Protein AF-A0A7V1BDD2-F1 (afdb_monomer)

Mean predicted aligned error: 16.45 Å

Solvent-accessible surface area (backbone atoms only — not comparable to full-atom values): 9468 Å² total; per-residue (Å²): 144,83,82,86,62,98,68,52,71,69,56,56,54,52,52,52,49,30,63,69,47,42,59,66,70,56,50,63,71,26,48,84,29,84,85,58,54,71,68,60,52,46,50,54,20,45,44,30,65,76,69,67,45,59,61,65,61,54,50,71,72,44,86,75,61,83,89,54,53,31,48,55,45,43,49,54,50,53,50,50,53,51,58,68,70,40,81,76,77,68,75,82,69,77,85,53,79,64,49,72,44,56,47,99,87,67,51,59,51,31,39,36,39,63,52,102,87,48,77,46,78,46,62,35,53,87,78,36,48,68,57,48,50,49,48,62,76,41,39,69,64,52,51,50,51,52,50,51,54,52,52,61,73,65,54,75,132

Foldseek 3Di:
DPPPDPCPPVNVVLVVLLVVLDDPVLDVLLDPLPVDDPVLSSVVSCLVPVVVDDLVVLVVVDPRDPVDHSNVSSVSSVVSSVQVVPPDPDDDDDDPPWDFDADPVRHGQWTWGDDPVDIDIGGDCPRCVPVVVVCVVCVVVVVVVVVVVVVVVVDDD

InterPro domains:
  IPR011111 RepB plasmid partition [PF07506] (2-140)

Nearest PDB structures (foldseek):
  2i8d-assembly1_B  TM=3.365E-01  e=3.349E+00  Lacticaseibacillus casei

Structure (mmCIF, N/CA/C/O backbone):
data_AF-A0A7V1BDD2-F1
#
_entry.id   AF-A0A7V1BDD2-F1
#
loop_
_atom_site.group_PDB
_atom_site.id
_atom_site.type_symbol
_atom_site.label_atom_id
_atom_site.label_alt_id
_atom_site.label_comp_id
_atom_site.label_asym_id
_atom_site.label_entity_id
_atom_site.label_seq_id
_atom_site.pdbx_PDB_ins_code
_atom_site.Cartn_x
_atom_site.Cartn_y
_atom_site.Cartn_z
_atom_site.occupancy
_atom_site.B_iso_or_equiv
_atom_site.auth_seq_id
_atom_site.auth_comp_id
_atom_site.auth_asym_id
_atom_site.auth_atom_id
_atom_site.pdbx_PDB_model_num
ATOM 1 N N . ILE A 1 1 ? 41.016 -10.869 -24.626 1.00 45.28 1 ILE A N 1
ATOM 2 C CA . ILE A 1 1 ? 39.896 -9.981 -25.044 1.00 45.28 1 ILE A CA 1
ATOM 3 C C . ILE A 1 1 ? 38.728 -10.106 -24.043 1.00 45.28 1 ILE A C 1
ATOM 5 O O . ILE A 1 1 ? 37.578 -10.235 -24.427 1.00 45.28 1 ILE A O 1
ATOM 9 N N . LEU A 1 2 ? 39.018 -10.100 -22.737 1.00 46.28 2 LEU A N 1
ATOM 10 C CA . LEU A 1 2 ? 38.031 -10.228 -21.646 1.00 46.28 2 LEU A CA 1
ATOM 11 C C . LEU A 1 2 ? 38.361 -9.250 -20.501 1.00 46.28 2 LEU A C 1
ATOM 13 O O . LEU A 1 2 ? 38.009 -9.489 -19.357 1.00 46.28 2 LEU A O 1
ATOM 17 N N . ASP A 1 3 ? 39.062 -8.163 -20.832 1.00 46.97 3 ASP A N 1
ATOM 18 C CA . ASP A 1 3 ? 39.678 -7.249 -19.857 1.00 46.97 3 ASP A CA 1
ATOM 19 C C . ASP A 1 3 ? 39.460 -5.767 -20.229 1.00 46.97 3 ASP A C 1
ATOM 21 O O . ASP A 1 3 ? 40.225 -4.888 -19.860 1.00 46.97 3 ASP A O 1
ATOM 25 N N . ALA A 1 4 ? 38.432 -5.485 -21.042 1.00 48.06 4 ALA A N 1
ATOM 26 C CA . ALA A 1 4 ? 38.112 -4.133 -21.528 1.00 48.06 4 ALA A CA 1
ATOM 27 C C . ALA A 1 4 ? 36.728 -3.630 -21.078 1.00 48.06 4 ALA A C 1
ATOM 29 O O . ALA A 1 4 ? 36.354 -2.492 -21.339 1.00 48.06 4 ALA A O 1
ATOM 30 N N . LEU A 1 5 ? 35.963 -4.471 -20.385 1.00 54.91 5 LEU A N 1
ATOM 31 C CA . LEU A 1 5 ? 34.697 -4.119 -19.760 1.00 54.91 5 LEU A CA 1
ATOM 32 C C . LEU A 1 5 ? 34.857 -4.519 -18.303 1.00 54.91 5 LEU A C 1
ATOM 34 O O . LEU A 1 5 ? 34.827 -5.709 -18.007 1.00 54.91 5 LEU A O 1
ATOM 38 N N . ALA A 1 6 ? 35.062 -3.553 -17.410 1.00 51.00 6 ALA A N 1
ATOM 39 C CA . ALA A 1 6 ? 35.083 -3.738 -15.958 1.00 51.00 6 ALA A CA 1
ATOM 40 C C . ALA A 1 6 ? 33.692 -4.159 -15.428 1.00 51.00 6 ALA A C 1
ATOM 42 O O . ALA A 1 6 ? 33.084 -3.510 -14.581 1.00 51.00 6 ALA A O 1
ATOM 43 N N . VAL A 1 7 ? 33.137 -5.226 -15.995 1.00 54.53 7 VAL A N 1
ATOM 44 C CA . VAL A 1 7 ? 31.885 -5.850 -15.613 1.00 54.53 7 VAL A CA 1
ATOM 45 C C . VAL A 1 7 ? 32.269 -7.002 -14.702 1.00 54.53 7 VAL A C 1
ATOM 47 O O . VAL A 1 7 ? 32.559 -8.118 -15.129 1.00 54.53 7 VAL A O 1
ATOM 50 N N . ASP A 1 8 ? 32.325 -6.679 -13.418 1.00 66.69 8 ASP A N 1
ATOM 51 C CA . ASP A 1 8 ? 32.662 -7.614 -12.359 1.00 66.69 8 ASP A CA 1
ATOM 52 C C . ASP A 1 8 ? 31.722 -8.837 -12.434 1.00 66.69 8 ASP A C 1
ATOM 54 O O . ASP A 1 8 ? 30.497 -8.691 -12.493 1.00 66.69 8 ASP A O 1
ATOM 58 N N . LYS A 1 9 ? 32.261 -10.063 -12.423 1.00 67.69 9 LYS A N 1
ATOM 59 C CA . LYS A 1 9 ? 31.492 -11.332 -12.442 1.00 67.69 9 LYS A CA 1
ATOM 60 C C . LYS A 1 9 ? 30.301 -11.371 -11.452 1.00 67.69 9 LYS A C 1
ATOM 62 O O . LYS A 1 9 ? 29.239 -11.887 -11.818 1.00 67.69 9 LYS A O 1
ATOM 67 N N . PRO A 1 10 ? 30.392 -10.792 -10.237 1.00 73.75 10 PRO A N 1
ATOM 68 C CA . PRO A 1 10 ? 29.264 -10.634 -9.320 1.00 73.75 10 PRO A CA 1
ATOM 69 C C . PRO A 1 10 ? 28.133 -9.755 -9.873 1.00 73.75 10 PRO A C 1
ATOM 71 O O . PRO A 1 10 ? 26.968 -10.007 -9.580 1.00 73.75 10 PRO A O 1
ATOM 74 N N . MET A 1 11 ? 28.443 -8.736 -10.678 1.00 74.31 11 MET A N 1
ATOM 75 C CA . MET A 1 11 ? 27.451 -7.856 -11.300 1.00 74.31 11 MET A CA 1
ATOM 76 C C . MET A 1 11 ? 26.591 -8.606 -12.319 1.00 74.31 11 MET A C 1
ATOM 78 O O . MET A 1 11 ? 25.371 -8.462 -12.296 1.00 74.31 11 MET A O 1
ATOM 82 N N . LEU A 1 12 ? 27.200 -9.441 -13.166 1.00 77.44 12 LEU A N 1
ATOM 83 C CA . LEU A 1 12 ? 26.462 -10.269 -14.130 1.00 77.44 12 LEU A CA 1
ATOM 84 C C . LEU A 1 12 ? 25.549 -11.272 -13.430 1.00 77.44 12 LEU A C 1
ATOM 86 O O . LEU A 1 12 ? 24.402 -11.445 -13.835 1.00 77.44 12 LEU A O 1
ATOM 90 N N . SER A 1 13 ? 26.033 -11.891 -12.351 1.00 78.56 13 SER A N 1
ATOM 91 C CA . SER A 1 13 ? 25.219 -12.794 -11.533 1.00 78.56 13 SER A CA 1
ATOM 92 C C . SER A 1 13 ? 24.007 -12.069 -10.930 1.00 78.56 13 SER A C 1
ATOM 94 O O . SER A 1 13 ? 22.878 -12.551 -11.043 1.00 78.56 13 SER A O 1
ATOM 96 N N . ARG A 1 14 ? 24.208 -10.856 -10.387 1.00 81.12 14 ARG A N 1
ATOM 97 C CA . ARG A 1 14 ? 23.120 -10.011 -9.860 1.00 81.12 14 ARG A CA 1
ATOM 98 C C . ARG A 1 14 ? 22.098 -9.633 -10.932 1.00 81.12 14 ARG A C 1
ATOM 100 O O . ARG A 1 14 ? 20.906 -9.823 -10.720 1.00 81.12 14 ARG A O 1
ATOM 107 N N . MET A 1 15 ? 22.546 -9.177 -12.101 1.00 85.56 15 MET A N 1
ATOM 108 C CA . MET A 1 15 ? 21.640 -8.818 -13.201 1.00 85.56 15 MET A CA 1
ATOM 109 C C . MET A 1 15 ? 20.910 -10.023 -13.790 1.00 85.56 15 MET A C 1
ATOM 111 O O . MET A 1 15 ? 19.737 -9.918 -14.137 1.00 85.56 15 MET A O 1
ATOM 115 N N . THR A 1 16 ? 21.548 -11.194 -13.807 1.00 84.44 16 THR A N 1
ATOM 116 C CA . THR A 1 16 ? 20.881 -12.449 -14.180 1.00 84.44 16 THR A CA 1
ATOM 117 C C . THR A 1 16 ? 19.773 -12.801 -13.192 1.00 84.44 16 THR A C 1
ATOM 119 O O . THR A 1 16 ? 18.709 -13.252 -13.609 1.00 84.44 16 THR A O 1
ATOM 122 N N . LYS A 1 17 ? 19.995 -12.587 -11.887 1.00 85.25 17 LYS A N 1
ATOM 123 C CA . LYS A 1 17 ? 18.960 -12.795 -10.868 1.00 85.25 17 LYS A CA 1
ATOM 124 C C . LYS A 1 17 ? 17.775 -11.861 -11.109 1.00 85.25 17 LYS A C 1
ATOM 126 O O . LYS A 1 17 ? 16.661 -12.346 -11.232 1.00 85.25 17 LYS A O 1
ATOM 131 N N . VAL A 1 18 ? 18.028 -10.562 -11.266 1.00 86.88 18 VAL A N 1
ATOM 132 C CA . VAL A 1 18 ? 16.991 -9.557 -11.554 1.00 86.88 18 VAL A CA 1
ATOM 133 C C . VAL A 1 18 ? 16.160 -9.927 -12.785 1.00 86.88 18 VAL A C 1
ATOM 135 O O . VAL A 1 18 ? 14.936 -9.958 -12.705 1.00 86.88 18 VAL A O 1
ATOM 138 N N . ALA A 1 19 ? 16.808 -10.283 -13.897 1.00 86.25 19 ALA A N 1
ATOM 139 C CA . ALA A 1 19 ? 16.117 -10.658 -15.133 1.00 86.25 19 ALA A CA 1
ATOM 140 C C . ALA A 1 19 ? 15.259 -11.931 -15.000 1.00 86.25 19 ALA A C 1
ATOM 142 O O . ALA A 1 19 ? 14.333 -12.124 -15.779 1.00 86.25 19 ALA A O 1
ATOM 143 N N . ARG A 1 20 ? 15.561 -12.809 -14.033 1.00 87.00 20 ARG A N 1
ATOM 144 C CA . ARG A 1 20 ? 14.756 -14.005 -13.726 1.00 87.00 20 ARG A CA 1
ATOM 145 C C . ARG A 1 20 ? 13.615 -13.726 -12.749 1.00 87.00 20 ARG A C 1
ATOM 147 O O . ARG A 1 20 ? 12.651 -14.480 -12.737 1.00 87.00 20 ARG A O 1
ATOM 154 N N . SER A 1 21 ? 13.741 -12.690 -11.925 1.00 86.31 21 SER A N 1
ATOM 155 C CA . SER A 1 21 ? 12.740 -12.302 -10.926 1.00 86.31 21 SER A CA 1
ATOM 156 C C . SER A 1 21 ? 11.561 -11.523 -11.507 1.00 86.31 21 SER A C 1
ATOM 158 O O . SER A 1 21 ? 10.505 -11.451 -10.881 1.00 86.31 21 SER A O 1
ATOM 160 N N . ILE A 1 22 ? 11.757 -10.886 -12.661 1.00 88.75 22 ILE A N 1
ATOM 161 C CA . ILE A 1 22 ? 10.755 -10.039 -13.307 1.00 88.75 22 ILE A CA 1
ATOM 162 C C . ILE A 1 22 ? 10.178 -10.803 -14.508 1.00 88.75 22 ILE A C 1
ATOM 164 O O . ILE A 1 22 ? 10.955 -11.278 -15.342 1.00 88.75 22 ILE A O 1
ATOM 168 N N . PRO A 1 23 ? 8.843 -10.925 -14.633 1.00 89.44 23 PRO A N 1
ATOM 169 C CA . PRO A 1 23 ? 8.216 -11.570 -15.780 1.00 89.44 23 PRO A CA 1
ATOM 170 C C . PRO A 1 23 ? 8.646 -10.936 -17.106 1.00 89.44 23 PRO A C 1
ATOM 172 O O . PRO A 1 23 ? 8.740 -9.714 -17.238 1.00 89.44 23 PRO A O 1
ATOM 175 N N . LYS A 1 24 ? 8.880 -11.773 -18.121 1.00 87.81 24 LYS A N 1
ATOM 176 C CA . LYS A 1 24 ? 9.344 -11.324 -19.442 1.00 87.81 24 LYS A CA 1
ATOM 177 C C . LYS A 1 24 ? 8.386 -10.309 -20.084 1.00 87.81 24 LYS A C 1
ATOM 179 O O . LYS A 1 24 ? 8.849 -9.329 -20.657 1.00 87.81 24 LYS A O 1
ATOM 184 N N . SER A 1 25 ? 7.079 -10.520 -19.931 1.00 87.38 25 SER A N 1
ATOM 185 C CA . SER A 1 25 ? 6.012 -9.622 -20.391 1.00 87.38 25 SER A CA 1
ATOM 186 C C . SER A 1 25 ? 6.181 -8.196 -19.853 1.00 87.38 25 SER A C 1
ATOM 188 O O . SER A 1 25 ? 6.068 -7.229 -20.601 1.00 87.38 25 SER A O 1
ATOM 190 N N . VAL A 1 26 ? 6.531 -8.061 -18.573 1.00 87.62 26 VAL A N 1
ATOM 191 C CA . VAL A 1 26 ? 6.774 -6.777 -17.900 1.00 87.62 26 VAL A CA 1
ATOM 192 C C . VAL A 1 26 ? 8.041 -6.106 -18.435 1.00 87.62 26 VAL A C 1
ATOM 194 O O . VAL A 1 26 ? 8.032 -4.910 -18.719 1.00 87.62 26 VAL A O 1
ATOM 197 N N . ILE A 1 27 ? 9.121 -6.870 -18.636 1.00 88.38 27 ILE A N 1
ATOM 198 C CA . ILE A 1 27 ? 10.376 -6.353 -19.213 1.00 88.38 27 ILE A CA 1
ATOM 199 C C . ILE A 1 27 ? 10.138 -5.814 -20.632 1.00 88.38 27 ILE A C 1
ATOM 201 O O . ILE A 1 27 ? 10.612 -4.730 -20.969 1.00 88.38 27 ILE A O 1
ATOM 205 N N . GLU A 1 28 ? 9.378 -6.538 -21.456 1.00 88.31 28 GLU A N 1
ATOM 206 C CA . GLU A 1 28 ? 9.029 -6.116 -22.818 1.00 88.31 28 GLU A CA 1
ATOM 207 C C . GLU A 1 28 ? 8.145 -4.857 -22.823 1.00 88.31 28 GLU A C 1
ATOM 209 O O . GLU A 1 28 ? 8.362 -3.959 -23.640 1.00 88.31 28 GLU A O 1
ATOM 214 N N . GLN A 1 29 ? 7.203 -4.743 -21.879 1.00 86.31 29 GLN A N 1
ATOM 215 C CA . GLN A 1 29 ? 6.366 -3.548 -21.712 1.00 86.31 29 GLN A CA 1
ATOM 216 C C . GLN A 1 29 ? 7.157 -2.314 -21.262 1.00 86.31 29 GLN A C 1
ATOM 218 O O . GLN A 1 29 ? 6.821 -1.201 -21.667 1.00 86.31 29 GLN A O 1
ATOM 223 N N . ILE A 1 30 ? 8.209 -2.485 -20.460 1.00 87.75 30 ILE A N 1
ATOM 224 C CA . ILE A 1 30 ? 9.118 -1.398 -20.067 1.00 87.75 30 ILE A CA 1
ATOM 225 C C . ILE A 1 30 ? 10.008 -0.993 -21.251 1.00 87.75 30 ILE A C 1
ATOM 227 O O . ILE A 1 30 ? 10.147 0.191 -21.561 1.00 87.75 30 ILE A O 1
ATOM 231 N N . GLY A 1 31 ? 10.598 -1.970 -21.941 1.00 84.81 31 GLY A N 1
ATOM 232 C CA . GLY A 1 31 ? 11.641 -1.751 -22.941 1.00 84.81 31 GLY A CA 1
ATOM 233 C C . GLY A 1 31 ? 13.029 -1.556 -22.317 1.00 84.81 31 GLY A C 1
ATOM 234 O O . GLY A 1 31 ? 13.261 -1.874 -21.156 1.00 84.81 31 GLY A O 1
ATOM 235 N N . SER A 1 32 ? 13.987 -1.046 -23.096 1.00 82.50 32 SER A N 1
ATOM 236 C CA . SER A 1 32 ? 15.409 -1.077 -22.713 1.00 82.50 32 SER A CA 1
ATOM 237 C C . SER A 1 32 ? 15.791 -0.236 -21.486 1.00 82.50 32 SER A C 1
ATOM 239 O O . SER A 1 32 ? 16.839 -0.495 -20.901 1.00 82.50 32 SER A O 1
ATOM 241 N N . ALA A 1 33 ? 14.982 0.776 -21.141 1.00 85.38 33 ALA A N 1
ATOM 242 C CA . ALA A 1 33 ? 15.116 1.658 -19.973 1.00 85.38 33 ALA A CA 1
ATOM 243 C C . ALA A 1 33 ? 16.568 2.006 -19.578 1.00 85.38 33 ALA A C 1
ATOM 245 O O . ALA A 1 33 ? 17.010 1.771 -18.452 1.00 85.38 33 ALA A O 1
ATOM 246 N N . HIS A 1 34 ? 17.341 2.520 -20.543 1.0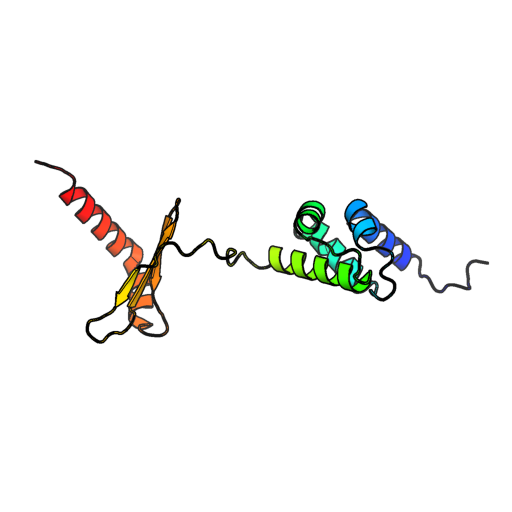0 78.44 34 HIS A N 1
ATOM 247 C CA . HIS A 1 34 ? 18.785 2.730 -20.404 1.00 78.44 34 HIS A CA 1
ATOM 248 C C . HIS A 1 34 ? 19.163 3.776 -19.344 1.00 78.44 34 HIS A C 1
ATOM 250 O O . HIS A 1 34 ? 20.293 3.743 -18.852 1.00 78.44 34 HIS A O 1
ATOM 256 N N . GLY A 1 35 ? 18.254 4.693 -18.988 1.00 82.44 35 GLY A N 1
ATOM 257 C CA . GLY A 1 35 ? 18.475 5.669 -17.918 1.00 82.44 35 GLY A CA 1
ATOM 258 C C . GLY A 1 35 ? 18.182 5.120 -16.520 1.00 82.44 35 GLY A C 1
ATOM 259 O O . GLY A 1 35 ? 18.559 5.733 -15.518 1.00 82.44 35 GLY A O 1
ATOM 260 N N . ILE A 1 36 ? 17.570 3.937 -16.419 1.00 86.50 36 ILE A N 1
ATOM 261 C CA . ILE A 1 36 ? 17.267 3.300 -15.140 1.00 86.50 36 ILE A CA 1
ATOM 262 C C . ILE A 1 36 ? 18.493 2.541 -14.634 1.00 86.50 36 ILE A C 1
ATOM 264 O O . ILE A 1 36 ? 18.883 1.484 -15.131 1.00 86.50 36 ILE A O 1
ATOM 268 N N . GLY A 1 37 ? 19.103 3.091 -13.586 1.00 83.00 37 GLY A N 1
ATOM 269 C CA . GLY A 1 37 ? 20.261 2.488 -12.944 1.00 83.00 37 GLY A CA 1
ATOM 270 C C . GLY A 1 37 ? 19.961 1.122 -12.316 1.00 83.00 37 GLY A C 1
ATOM 271 O O . GLY A 1 37 ? 18.862 0.856 -11.829 1.00 83.00 37 GLY A O 1
ATOM 272 N N . ARG A 1 38 ? 20.999 0.281 -12.233 1.00 85.25 38 ARG A N 1
ATOM 273 C CA . ARG A 1 38 ? 20.972 -1.078 -11.657 1.00 85.25 38 ARG A CA 1
ATOM 274 C C . ARG A 1 38 ? 20.152 -1.207 -10.369 1.00 85.25 38 ARG A C 1
ATOM 276 O O . ARG A 1 38 ? 19.385 -2.149 -10.223 1.00 85.25 38 ARG A O 1
ATOM 283 N N . ARG A 1 39 ? 20.337 -0.271 -9.432 1.00 84.31 39 ARG A N 1
ATOM 284 C CA . ARG A 1 39 ? 19.737 -0.345 -8.093 1.00 84.31 39 ARG A CA 1
ATOM 285 C C . ARG A 1 39 ? 18.207 -0.354 -8.136 1.00 84.31 39 ARG A C 1
ATOM 287 O O . ARG A 1 39 ? 17.584 -1.044 -7.346 1.00 84.31 39 ARG A O 1
ATOM 294 N N . ARG A 1 40 ? 17.609 0.376 -9.081 1.00 88.56 40 ARG A N 1
ATOM 295 C CA . ARG A 1 40 ? 16.151 0.430 -9.270 1.00 88.56 40 ARG A CA 1
ATOM 296 C C . ARG A 1 40 ? 15.598 -0.897 -9.788 1.00 88.56 40 ARG A C 1
ATOM 298 O O . ARG A 1 40 ? 14.546 -1.341 -9.350 1.00 88.56 40 ARG A O 1
ATOM 305 N N . TRP A 1 41 ? 16.330 -1.544 -10.690 1.00 90.00 41 TRP A N 1
ATOM 306 C CA . TRP A 1 41 ? 15.986 -2.875 -11.181 1.00 90.00 41 TRP A CA 1
ATOM 307 C C . TRP A 1 41 ? 16.093 -3.947 -10.089 1.00 90.00 41 TRP A C 1
ATOM 309 O O . TRP A 1 41 ? 15.244 -4.831 -10.015 1.00 90.00 41 TRP A O 1
ATOM 319 N N . GLU A 1 42 ? 17.108 -3.851 -9.223 1.00 88.62 42 GLU A N 1
ATOM 320 C CA . GLU A 1 42 ? 17.239 -4.708 -8.036 1.00 88.62 42 GLU A CA 1
ATOM 321 C C . GLU A 1 42 ? 16.062 -4.503 -7.069 1.00 88.62 42 GLU A C 1
ATOM 323 O O . GLU A 1 42 ? 15.458 -5.484 -6.649 1.00 88.62 42 GLU A O 1
ATOM 328 N N . GLU A 1 43 ? 15.668 -3.253 -6.799 1.00 87.25 43 GLU A N 1
ATOM 329 C CA . GLU A 1 43 ? 14.497 -2.936 -5.965 1.00 87.25 43 GLU A CA 1
ATOM 330 C C . GLU A 1 43 ? 13.200 -3.545 -6.522 1.00 87.25 43 GLU A C 1
ATOM 332 O O . GLU A 1 43 ? 12.459 -4.185 -5.779 1.00 87.25 43 GLU A O 1
ATOM 337 N N . LEU A 1 44 ? 12.936 -3.408 -7.826 1.00 87.38 44 LEU A N 1
ATOM 338 C CA . LEU A 1 44 ? 11.740 -3.984 -8.455 1.00 87.38 44 LEU A CA 1
ATOM 339 C C . LEU A 1 44 ? 11.739 -5.523 -8.396 1.00 87.38 44 LEU A C 1
ATOM 341 O O . LEU A 1 44 ? 10.704 -6.142 -8.147 1.00 87.38 44 LEU A O 1
ATOM 345 N N . ALA A 1 45 ? 12.900 -6.151 -8.600 1.00 87.94 45 ALA A N 1
ATOM 346 C CA . ALA A 1 45 ? 13.052 -7.599 -8.487 1.00 87.94 45 ALA A CA 1
ATOM 347 C C . ALA A 1 45 ? 12.848 -8.099 -7.048 1.00 87.94 45 ALA A C 1
ATOM 349 O O . ALA A 1 45 ? 12.235 -9.150 -6.850 1.00 87.94 45 ALA A O 1
ATOM 350 N N . ASP A 1 46 ? 13.339 -7.358 -6.054 1.00 85.56 46 ASP A N 1
ATOM 351 C CA . ASP A 1 46 ? 13.138 -7.685 -4.643 1.00 85.56 46 ASP A CA 1
ATOM 352 C C . ASP A 1 46 ? 11.667 -7.526 -4.233 1.00 85.56 46 ASP A C 1
ATOM 354 O O . ASP A 1 46 ? 11.163 -8.381 -3.510 1.00 85.56 46 ASP A O 1
ATOM 358 N N . GLN A 1 47 ? 10.954 -6.514 -4.739 1.00 83.50 47 GLN A N 1
ATOM 359 C CA . GLN A 1 47 ? 9.508 -6.339 -4.513 1.00 83.50 47 GLN A CA 1
ATOM 360 C C . GLN A 1 47 ? 8.677 -7.466 -5.146 1.00 83.50 47 GLN A C 1
ATOM 362 O O . GLN A 1 47 ? 7.711 -7.944 -4.554 1.00 83.50 47 GLN A O 1
ATOM 367 N N . SER A 1 48 ? 9.074 -7.938 -6.332 1.00 84.19 48 SER A N 1
ATOM 368 C CA . SER A 1 48 ? 8.464 -9.108 -6.983 1.00 84.19 48 SER A CA 1
ATOM 369 C C . SER A 1 48 ? 8.618 -10.374 -6.126 1.00 84.19 48 SER A C 1
ATOM 371 O O . SER A 1 48 ? 7.655 -11.098 -5.881 1.00 84.19 48 SER A O 1
ATOM 373 N N . LEU A 1 49 ? 9.836 -10.634 -5.630 1.00 82.06 49 LEU A N 1
ATOM 374 C CA . LEU A 1 49 ? 10.169 -11.878 -4.930 1.00 82.06 49 LEU A CA 1
ATOM 375 C C . LEU A 1 49 ? 9.764 -11.902 -3.453 1.00 82.06 49 LEU A C 1
ATOM 377 O O . LEU A 1 49 ? 9.229 -12.904 -2.985 1.00 82.06 49 LEU A O 1
ATOM 381 N N . ASN A 1 50 ? 10.087 -10.850 -2.699 1.00 76.69 50 ASN A N 1
ATOM 382 C CA . ASN A 1 50 ? 9.968 -10.852 -1.240 1.00 76.69 50 ASN A CA 1
ATOM 383 C C . ASN A 1 50 ? 8.564 -10.446 -0.784 1.00 76.69 50 ASN A C 1
ATOM 385 O O . ASN A 1 50 ? 8.047 -11.017 0.173 1.00 76.69 50 ASN A O 1
ATOM 389 N N . ASP A 1 51 ? 7.932 -9.509 -1.494 1.00 73.12 51 ASP A N 1
ATOM 390 C CA . ASP A 1 51 ? 6.603 -9.003 -1.143 1.00 73.12 51 ASP A CA 1
ATOM 391 C C . ASP A 1 51 ? 5.466 -9.732 -1.889 1.00 73.12 51 ASP A C 1
ATOM 393 O O . ASP A 1 51 ? 4.297 -9.374 -1.747 1.00 73.12 51 ASP A O 1
ATOM 397 N N . SER A 1 52 ? 5.796 -10.783 -2.658 1.00 74.19 52 SER A N 1
ATOM 398 C CA . SER A 1 52 ? 4.850 -11.622 -3.419 1.00 74.19 52 SER A CA 1
ATOM 399 C C . SER A 1 52 ? 3.902 -10.817 -4.321 1.00 74.19 52 SER A C 1
ATOM 401 O O . SER A 1 52 ? 2.715 -11.135 -4.440 1.00 74.19 52 SER A O 1
ATOM 403 N N . ILE A 1 53 ? 4.417 -9.754 -4.944 1.00 81.06 53 ILE A N 1
ATOM 404 C CA . ILE A 1 53 ? 3.651 -8.914 -5.865 1.00 81.06 53 ILE A CA 1
ATOM 405 C C . ILE A 1 53 ? 3.588 -9.567 -7.242 1.00 81.06 53 ILE A C 1
ATOM 407 O O . ILE A 1 53 ? 4.609 -9.850 -7.865 1.00 81.06 53 ILE A 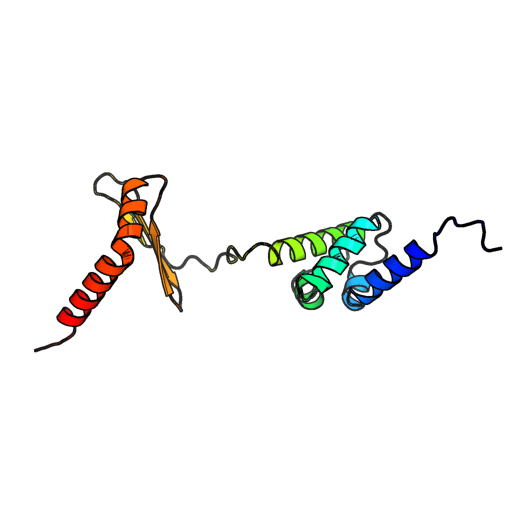O 1
ATOM 411 N N . ASP A 1 54 ? 2.372 -9.722 -7.759 1.00 86.00 54 ASP A N 1
ATOM 412 C CA . ASP A 1 54 ? 2.146 -10.132 -9.141 1.00 86.00 54 ASP A CA 1
ATOM 413 C C . ASP A 1 54 ? 2.346 -8.933 -10.084 1.00 86.00 54 ASP A C 1
ATOM 415 O O . ASP A 1 54 ? 1.439 -8.127 -10.316 1.00 86.00 54 ASP A O 1
ATOM 419 N N . LEU A 1 55 ? 3.567 -8.792 -10.610 1.00 85.19 55 LEU A N 1
ATOM 420 C CA . LEU A 1 55 ? 3.916 -7.715 -11.539 1.00 85.19 55 LEU A CA 1
ATOM 421 C C . LEU A 1 55 ? 3.097 -7.758 -12.839 1.00 85.19 55 LEU A C 1
ATOM 423 O O . LEU A 1 55 ? 2.876 -6.703 -13.438 1.00 85.19 55 LEU A O 1
ATOM 427 N N . GLU A 1 56 ? 2.623 -8.926 -13.281 1.00 84.94 56 GLU A N 1
ATOM 428 C CA . GLU A 1 56 ? 1.785 -9.027 -14.483 1.00 84.94 56 GLU A CA 1
ATOM 429 C C . GLU A 1 56 ? 0.396 -8.445 -14.224 1.00 84.94 56 GLU A C 1
ATOM 431 O O . GLU A 1 56 ? -0.108 -7.678 -15.040 1.00 84.94 56 GLU A O 1
ATOM 436 N N . GLN A 1 57 ? -0.196 -8.715 -13.059 1.00 83.25 57 GLN A N 1
ATOM 437 C CA . GLN A 1 57 ? -1.460 -8.078 -12.675 1.00 83.25 57 GLN A CA 1
ATOM 438 C C . GLN A 1 57 ? -1.322 -6.565 -12.510 1.00 83.25 57 GLN A C 1
ATOM 440 O O . GLN A 1 57 ? -2.196 -5.816 -12.954 1.00 83.25 57 GLN A O 1
ATOM 445 N N . VAL A 1 58 ? -0.234 -6.102 -11.888 1.00 84.19 58 VAL A N 1
ATOM 446 C CA . VAL A 1 58 ? 0.010 -4.664 -11.710 1.00 84.19 58 VAL A CA 1
ATOM 447 C C . VAL A 1 58 ? 0.146 -3.979 -13.067 1.00 84.19 58 VAL A C 1
ATOM 449 O O . VAL A 1 58 ? -0.531 -2.985 -13.316 1.00 84.19 58 VAL A O 1
ATOM 452 N N . THR A 1 59 ? 0.962 -4.531 -13.964 1.00 84.62 59 THR A N 1
ATOM 453 C CA . THR A 1 59 ? 1.147 -3.975 -15.312 1.00 84.62 59 THR A CA 1
ATOM 454 C C . THR A 1 59 ? -0.099 -4.073 -16.182 1.00 84.62 59 THR A C 1
ATOM 456 O O . THR A 1 59 ? -0.384 -3.123 -16.895 1.00 84.62 59 THR A O 1
ATOM 459 N N . ALA A 1 60 ? -0.893 -5.141 -16.085 1.00 82.06 60 ALA A N 1
ATOM 460 C CA . ALA A 1 60 ? -2.153 -5.258 -16.822 1.00 82.06 60 ALA A CA 1
ATOM 461 C C . ALA A 1 60 ? -3.203 -4.221 -16.385 1.00 82.06 60 ALA A C 1
ATOM 463 O O . ALA A 1 60 ? -4.026 -3.799 -17.194 1.00 82.06 60 ALA A O 1
ATOM 464 N N . ALA A 1 61 ? -3.185 -3.808 -15.113 1.00 77.38 61 ALA A N 1
ATOM 465 C CA . ALA A 1 61 ? -4.042 -2.737 -14.606 1.00 77.38 61 ALA A CA 1
ATOM 466 C C . ALA A 1 61 ? -3.534 -1.332 -14.980 1.00 77.38 61 ALA A C 1
ATOM 468 O O . ALA A 1 61 ? -4.296 -0.365 -14.921 1.00 77.38 61 ALA A O 1
ATOM 469 N N . LEU A 1 62 ? -2.256 -1.206 -15.340 1.00 78.12 62 LEU A N 1
ATOM 470 C CA . LEU A 1 62 ? -1.694 0.017 -15.891 1.00 78.12 62 LEU A CA 1
ATOM 471 C C . LEU A 1 62 ? -1.983 0.071 -17.393 1.00 78.12 62 LEU A C 1
ATOM 473 O O . LEU A 1 62 ? -1.448 -0.705 -18.178 1.00 78.12 62 LEU A O 1
ATOM 477 N N . GLU A 1 63 ? -2.749 1.067 -17.823 1.00 72.25 63 GLU A N 1
ATOM 478 C CA . GLU A 1 63 ? -2.779 1.454 -19.234 1.00 72.25 63 GLU A CA 1
ATOM 479 C C . GLU A 1 63 ? -1.450 2.151 -19.576 1.00 72.25 63 GLU A C 1
ATOM 481 O O . GLU A 1 63 ? -1.330 3.380 -19.547 1.00 72.25 63 GLU A O 1
ATOM 486 N N . LEU A 1 64 ? -0.399 1.355 -19.803 1.00 70.31 64 LEU A N 1
ATOM 487 C CA . LEU A 1 64 ? 0.918 1.859 -20.179 1.00 70.31 64 LEU A CA 1
ATOM 488 C C . LEU A 1 64 ? 0.842 2.472 -21.573 1.00 70.31 64 LEU A C 1
ATOM 490 O O . LEU A 1 64 ? 0.752 1.786 -22.588 1.00 70.31 64 LEU A O 1
ATOM 494 N N . ASP A 1 65 ? 0.905 3.796 -21.600 1.00 74.12 65 ASP A N 1
ATOM 495 C CA . ASP A 1 65 ? 0.956 4.565 -22.828 1.00 74.12 65 ASP A CA 1
ATOM 496 C C . ASP A 1 65 ? 2.280 4.296 -23.562 1.00 74.12 65 ASP A C 1
ATOM 498 O O . ASP A 1 65 ? 3.363 4.671 -23.103 1.00 74.12 65 ASP A O 1
ATOM 502 N N . ALA A 1 66 ? 2.184 3.639 -24.720 1.00 70.31 66 ALA A N 1
ATOM 503 C CA . ALA A 1 66 ? 3.321 3.307 -25.572 1.00 70.31 66 ALA A CA 1
ATOM 504 C C . ALA A 1 66 ? 4.036 4.546 -26.147 1.00 70.31 66 ALA A C 1
ATOM 506 O O . ALA A 1 66 ? 5.138 4.416 -26.680 1.00 70.31 66 ALA A O 1
ATOM 507 N N . THR A 1 67 ? 3.442 5.741 -26.038 1.00 75.88 67 THR A N 1
ATOM 508 C CA . THR A 1 67 ? 4.078 7.004 -26.441 1.00 75.88 67 THR A CA 1
ATOM 509 C C . THR A 1 67 ? 5.095 7.520 -25.418 1.00 75.88 67 THR A C 1
ATOM 511 O O . THR A 1 67 ? 5.911 8.383 -25.748 1.00 75.88 67 THR A O 1
ATOM 514 N N . LYS A 1 68 ? 5.097 6.981 -24.190 1.00 80.44 68 LYS A N 1
ATOM 515 C CA . LYS A 1 68 ? 6.021 7.381 -23.122 1.00 80.44 68 LYS A CA 1
ATOM 516 C C . LYS A 1 68 ? 7.379 6.696 -23.232 1.00 80.44 68 LYS A C 1
ATOM 518 O O . LYS A 1 68 ? 7.515 5.581 -23.749 1.00 80.44 68 LYS A O 1
ATOM 523 N N . SER A 1 69 ? 8.406 7.351 -22.691 1.00 86.88 69 SE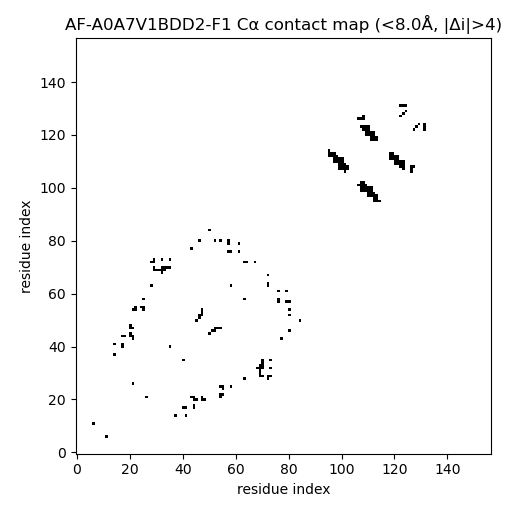R A N 1
ATOM 524 C CA . SER A 1 69 ? 9.755 6.795 -22.709 1.00 86.88 69 SER A CA 1
ATOM 525 C C . SER A 1 69 ? 9.828 5.481 -21.904 1.00 86.88 69 SER A C 1
ATOM 527 O O . SER A 1 69 ? 9.028 5.258 -20.991 1.00 86.88 69 SER A O 1
ATOM 529 N N . PRO A 1 70 ? 10.763 4.570 -22.230 1.00 85.81 70 PRO A N 1
ATOM 530 C CA . PRO A 1 70 ? 11.004 3.367 -21.428 1.00 85.81 70 PRO A CA 1
ATOM 531 C C . PRO A 1 70 ? 11.235 3.649 -19.932 1.00 85.81 70 PRO A C 1
ATOM 533 O O . PRO A 1 70 ? 10.763 2.902 -19.078 1.00 85.81 70 PRO A O 1
ATOM 536 N N . ASP A 1 71 ? 11.914 4.752 -19.613 1.00 86.88 71 ASP A N 1
ATOM 537 C CA . ASP A 1 71 ? 12.217 5.155 -18.236 1.00 86.88 71 ASP A CA 1
ATOM 538 C C . ASP A 1 71 ? 10.952 5.633 -17.494 1.00 86.88 71 ASP A C 1
ATOM 540 O O . ASP A 1 71 ? 10.757 5.326 -16.312 1.00 86.88 71 ASP A O 1
ATOM 544 N N . ASP A 1 72 ? 10.048 6.324 -18.195 1.00 86.38 72 ASP A N 1
ATOM 545 C CA . ASP A 1 72 ? 8.749 6.731 -17.645 1.00 86.38 72 ASP A CA 1
ATOM 546 C C . ASP A 1 72 ? 7.858 5.516 -17.384 1.00 86.38 72 ASP A C 1
ATOM 548 O O . ASP A 1 72 ? 7.232 5.420 -16.329 1.00 86.38 72 ASP A O 1
ATOM 552 N N . ARG A 1 73 ? 7.830 4.556 -18.319 1.00 87.31 73 ARG A N 1
ATOM 553 C CA . ARG A 1 73 ? 7.089 3.296 -18.157 1.00 87.31 73 ARG A CA 1
ATOM 554 C C . ARG A 1 73 ? 7.608 2.499 -16.962 1.00 87.31 73 ARG A C 1
ATOM 556 O O . ARG A 1 73 ? 6.804 2.025 -16.162 1.00 87.31 73 ARG A O 1
ATOM 563 N N . PHE A 1 74 ? 8.930 2.422 -16.788 1.00 89.38 74 PHE A N 1
ATOM 564 C CA . PHE A 1 74 ? 9.542 1.822 -15.601 1.00 89.38 74 PHE A CA 1
ATOM 565 C C . PHE A 1 74 ? 9.073 2.518 -14.315 1.00 89.38 74 PHE A C 1
ATOM 567 O O . PHE A 1 74 ? 8.630 1.862 -13.372 1.00 89.38 74 PHE A O 1
ATOM 574 N N . SER A 1 75 ? 9.118 3.852 -14.294 1.00 87.88 75 SER A N 1
ATOM 575 C CA . SER A 1 75 ? 8.719 4.646 -13.127 1.00 87.88 75 SER A CA 1
ATOM 576 C C . SER A 1 75 ? 7.241 4.449 -12.776 1.00 87.88 75 SER A C 1
ATOM 578 O O . SER A 1 75 ? 6.920 4.217 -11.614 1.00 87.88 75 SER A O 1
ATOM 580 N N . MET A 1 76 ? 6.350 4.431 -13.774 1.00 87.12 76 MET A N 1
ATOM 581 C CA . MET A 1 76 ? 4.918 4.163 -13.583 1.00 87.12 76 MET A CA 1
ATOM 582 C C . MET A 1 76 ? 4.654 2.791 -12.9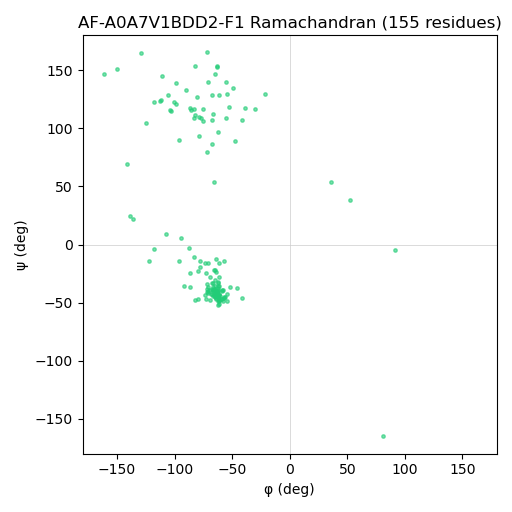51 1.00 87.12 76 MET A C 1
ATOM 584 O O . MET A 1 76 ? 3.784 2.667 -12.087 1.00 87.12 76 MET A O 1
ATOM 588 N N . ILE A 1 77 ? 5.411 1.766 -13.349 1.00 88.56 77 ILE A N 1
ATOM 589 C CA . ILE A 1 77 ? 5.293 0.420 -12.776 1.00 88.56 77 ILE A CA 1
ATOM 590 C C . ILE A 1 77 ? 5.788 0.410 -11.333 1.00 88.56 77 ILE A C 1
ATOM 592 O O . ILE A 1 77 ? 5.076 -0.079 -10.458 1.00 88.56 77 ILE A O 1
ATOM 596 N N . CYS A 1 78 ? 6.961 0.983 -11.053 1.00 86.00 78 CYS A N 1
ATOM 597 C CA . CYS A 1 78 ? 7.475 1.082 -9.686 1.00 86.00 78 CYS A CA 1
ATOM 598 C C . CYS A 1 78 ? 6.521 1.845 -8.760 1.00 86.00 78 CYS A C 1
ATOM 600 O O . CYS A 1 78 ? 6.322 1.440 -7.611 1.00 86.00 78 CYS A O 1
ATOM 602 N N . ASP A 1 79 ? 5.905 2.919 -9.250 1.00 85.38 79 ASP A N 1
ATOM 603 C CA . ASP A 1 79 ? 4.915 3.675 -8.492 1.00 85.38 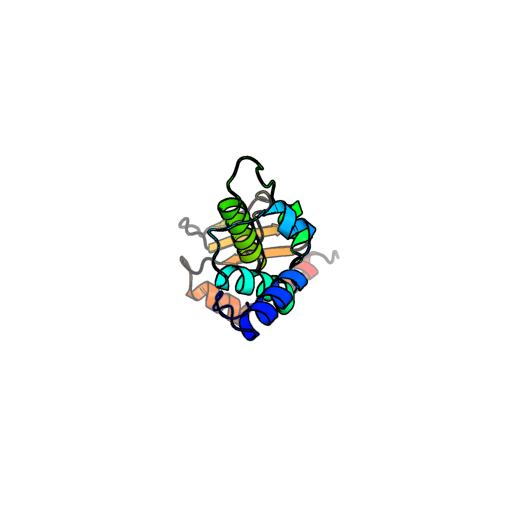79 ASP A CA 1
ATOM 604 C C . ASP A 1 79 ? 3.677 2.825 -8.208 1.00 85.38 79 ASP A C 1
ATOM 606 O O . ASP A 1 79 ? 3.221 2.781 -7.065 1.00 85.38 79 ASP A O 1
ATOM 610 N N . ALA A 1 80 ? 3.158 2.097 -9.199 1.00 85.50 80 ALA A N 1
ATOM 611 C CA . ALA A 1 80 ? 2.013 1.212 -9.010 1.00 85.50 80 ALA A CA 1
ATOM 612 C C . ALA A 1 80 ? 2.316 0.075 -8.025 1.00 85.50 80 ALA A C 1
ATOM 614 O O . ALA A 1 80 ? 1.533 -0.151 -7.103 1.00 85.50 80 ALA A O 1
ATOM 615 N N . VAL A 1 81 ? 3.479 -0.573 -8.141 1.00 85.94 81 VAL A N 1
ATOM 616 C CA . VAL A 1 81 ? 3.951 -1.577 -7.172 1.00 85.94 81 VAL A CA 1
ATOM 617 C C . VAL A 1 81 ? 4.029 -0.967 -5.771 1.00 85.94 81 VAL A C 1
ATOM 619 O O . VAL A 1 81 ? 3.484 -1.524 -4.820 1.00 85.94 81 VAL A O 1
ATOM 622 N N . SER A 1 82 ? 4.589 0.236 -5.639 1.00 82.88 82 SER A N 1
ATOM 623 C CA . SER A 1 82 ? 4.650 0.957 -4.361 1.00 82.88 82 SER A CA 1
ATOM 624 C C . SER A 1 82 ? 3.261 1.293 -3.800 1.00 82.88 82 SER A C 1
ATOM 626 O O . SER A 1 82 ? 3.087 1.331 -2.584 1.00 82.88 82 SER A O 1
ATOM 628 N N . GLN A 1 83 ? 2.256 1.546 -4.645 1.00 78.75 83 GLN A N 1
ATOM 629 C CA . GLN A 1 83 ? 0.869 1.755 -4.207 1.00 78.75 83 GLN A CA 1
ATOM 630 C C . GLN A 1 83 ? 0.203 0.458 -3.738 1.00 78.75 83 GLN A C 1
ATOM 632 O O . GLN A 1 83 ? -0.599 0.506 -2.807 1.00 78.75 83 GLN A O 1
ATOM 637 N N . VAL A 1 84 ? 0.539 -0.685 -4.339 1.00 79.12 84 VAL A N 1
ATOM 638 C CA . VAL A 1 84 ? 0.050 -2.002 -3.900 1.00 79.12 84 VAL A CA 1
ATOM 639 C C . VAL A 1 84 ? 0.700 -2.421 -2.578 1.00 79.12 84 VAL A C 1
ATOM 641 O O . VAL A 1 84 ? 0.020 -2.963 -1.710 1.00 79.12 84 VAL A O 1
ATOM 644 N N . LEU A 1 85 ? 1.991 -2.121 -2.405 1.00 72.50 85 LEU A N 1
ATOM 645 C CA . LEU A 1 85 ? 2.757 -2.406 -1.186 1.00 72.50 85 LEU A CA 1
ATOM 646 C C . LEU A 1 85 ? 2.387 -1.505 -0.008 1.00 72.50 85 LEU A C 1
ATOM 648 O O . LEU A 1 85 ? 2.565 -1.886 1.151 1.00 72.50 85 LEU A O 1
ATOM 652 N N . LYS A 1 86 ? 1.858 -0.304 -0.269 1.00 71.12 86 LYS A N 1
ATOM 653 C CA . LYS A 1 86 ? 1.288 0.520 0.798 1.00 71.12 86 LYS A CA 1
ATOM 654 C C . LYS A 1 86 ? 0.114 -0.244 1.422 1.00 71.12 86 LYS A C 1
ATOM 656 O O . LYS A 1 86 ? -0.790 -0.648 0.690 1.00 71.12 86 LYS A O 1
ATOM 661 N N . PRO A 1 87 ? 0.068 -0.410 2.760 1.00 46.31 87 PRO A N 1
ATOM 662 C CA . PRO A 1 87 ? -1.068 -1.034 3.421 1.00 46.31 87 PRO A CA 1
ATOM 663 C C . PRO A 1 87 ? -2.336 -0.315 2.975 1.00 46.31 87 PRO A C 1
ATOM 665 O O . PRO A 1 87 ? -2.470 0.897 3.148 1.00 46.31 87 PRO A O 1
ATOM 668 N N . LYS A 1 88 ? -3.208 -1.084 2.324 1.00 42.16 88 LYS A N 1
ATOM 669 C CA . LYS A 1 88 ? -4.397 -0.658 1.592 1.00 42.16 88 LYS A CA 1
ATOM 670 C C . LYS A 1 88 ? -5.235 0.335 2.405 1.00 42.16 88 LYS A C 1
ATOM 672 O O . LYS A 1 88 ? -6.194 -0.042 3.074 1.00 42.16 88 LYS A O 1
ATOM 677 N N . ALA A 1 89 ? -4.947 1.627 2.265 1.00 42.44 89 ALA A N 1
ATOM 678 C CA . ALA A 1 89 ? -5.974 2.649 2.325 1.00 42.44 89 ALA A CA 1
ATOM 679 C C . ALA A 1 89 ? -6.812 2.412 1.071 1.00 42.44 89 ALA A C 1
ATOM 681 O O . ALA A 1 89 ? -6.499 2.906 -0.007 1.00 42.44 89 ALA A O 1
ATOM 682 N N . THR A 1 90 ? -7.788 1.514 1.203 1.00 40.72 90 THR A N 1
ATOM 683 C CA . THR A 1 90 ? -8.680 1.060 0.138 1.00 40.72 90 THR A CA 1
ATOM 684 C C . THR A 1 90 ? -9.058 2.226 -0.758 1.00 40.72 90 THR A C 1
ATOM 686 O O . THR A 1 90 ? -9.687 3.182 -0.294 1.00 40.72 90 THR A O 1
ATOM 689 N N . SER A 1 91 ? -8.658 2.115 -2.023 1.00 42.00 91 SER A N 1
ATOM 690 C CA . SER A 1 91 ? -9.158 2.856 -3.173 1.00 42.00 91 SER A CA 1
ATOM 691 C C . SER A 1 91 ? -10.618 3.211 -2.925 1.00 42.00 91 SER A C 1
ATOM 693 O O . SER A 1 91 ? -11.422 2.301 -2.725 1.00 42.00 91 SER A O 1
ATOM 695 N N . LYS A 1 92 ? -10.928 4.514 -2.840 1.00 44.47 92 LYS A N 1
ATOM 696 C CA . LYS A 1 92 ? -12.273 5.048 -2.5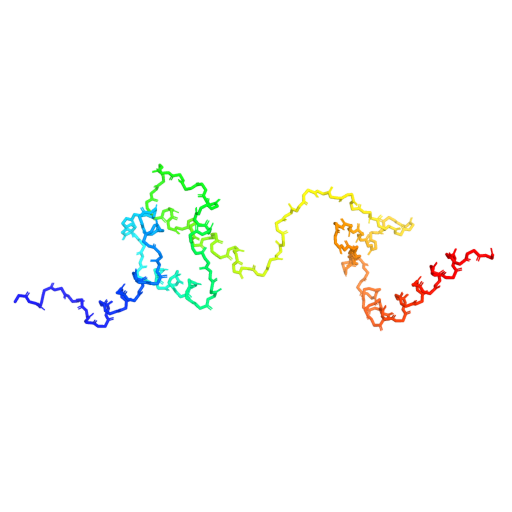81 1.00 44.47 92 LYS A CA 1
ATOM 697 C C . LYS A 1 92 ? -13.314 4.247 -3.376 1.00 44.47 92 LYS A C 1
ATOM 699 O O . LYS A 1 92 ? -13.404 4.442 -4.587 1.00 44.47 92 LYS A O 1
ATOM 704 N N . PRO A 1 93 ? -14.134 3.399 -2.732 1.00 39.19 93 PRO A N 1
ATOM 705 C CA . PRO A 1 93 ? -15.392 3.007 -3.326 1.00 39.19 93 PRO A CA 1
ATOM 706 C C . PRO A 1 93 ? -16.289 4.244 -3.262 1.00 39.19 93 PRO A C 1
ATOM 708 O O . PRO A 1 93 ? -16.241 4.981 -2.268 1.00 39.19 93 PRO A O 1
ATOM 711 N N . VAL A 1 94 ? -17.050 4.465 -4.334 1.00 43.34 94 VAL A N 1
ATOM 712 C CA . VAL A 1 94 ? -18.191 5.390 -4.457 1.00 43.34 94 VAL A CA 1
ATOM 713 C C . VAL A 1 94 ? -18.785 5.725 -3.081 1.00 43.34 94 VAL A C 1
ATOM 715 O O . VAL A 1 94 ? -19.017 4.790 -2.310 1.00 43.34 94 VAL A O 1
ATOM 718 N N . PRO A 1 95 ? -18.999 7.009 -2.727 1.00 45.47 95 PRO A N 1
ATOM 719 C CA . PRO A 1 95 ? -19.483 7.372 -1.403 1.00 45.47 95 PRO A CA 1
ATOM 720 C C . PRO A 1 95 ? -20.871 6.765 -1.178 1.00 45.47 95 PRO A C 1
ATOM 722 O O . PRO A 1 95 ? -21.890 7.314 -1.579 1.00 45.47 95 PRO A O 1
ATOM 725 N N . SER A 1 96 ? -20.901 5.615 -0.510 1.00 51.06 96 SER A N 1
ATOM 726 C CA . SER A 1 96 ? -22.011 5.202 0.337 1.00 51.06 96 SER A CA 1
ATOM 727 C C . SER A 1 96 ? -22.338 6.383 1.260 1.00 51.06 96 SER A C 1
ATOM 729 O O . SER A 1 96 ? -21.385 6.975 1.779 1.00 51.06 96 SER A O 1
ATOM 731 N N . PRO A 1 97 ? -23.615 6.758 1.449 1.00 56.41 97 PRO A N 1
ATOM 732 C CA . PRO A 1 97 ? -23.985 7.936 2.225 1.00 56.41 97 PRO A CA 1
ATOM 733 C C . PRO A 1 97 ? -23.375 7.840 3.626 1.00 56.41 97 PRO A C 1
ATOM 735 O O . PRO A 1 97 ? -23.754 6.994 4.431 1.00 56.41 97 PRO A O 1
ATOM 738 N N . THR A 1 98 ? -22.369 8.671 3.889 1.00 59.75 98 THR A N 1
ATOM 739 C CA . THR A 1 98 ? -21.745 8.768 5.206 1.00 59.75 98 THR A CA 1
ATOM 740 C C . THR A 1 98 ? -22.703 9.535 6.106 1.00 59.75 98 THR A C 1
ATOM 742 O O . THR A 1 98 ? -22.986 10.706 5.849 1.00 59.75 98 THR A O 1
ATOM 745 N N . LEU A 1 99 ? -23.208 8.895 7.159 1.00 72.94 99 LEU A N 1
ATOM 746 C CA . LEU A 1 99 ? -24.019 9.573 8.164 1.00 72.94 99 LEU A CA 1
ATOM 747 C C . LEU A 1 99 ? -23.084 10.274 9.154 1.00 72.94 99 LEU A C 1
ATOM 749 O O . LEU A 1 99 ? -22.379 9.618 9.921 1.00 72.94 99 LEU A O 1
ATOM 753 N N . SER A 1 100 ? -23.070 11.606 9.143 1.00 77.44 100 SER A N 1
ATOM 754 C CA . SER A 1 100 ? -22.332 12.401 10.130 1.00 77.44 100 SER A CA 1
ATOM 755 C C . SER A 1 100 ? -23.188 12.634 11.374 1.00 77.44 100 SER A C 1
ATOM 757 O O . SER A 1 100 ? -24.222 13.297 11.311 1.00 77.44 100 SER A O 1
ATOM 759 N N . ILE A 1 101 ? -22.730 12.125 12.513 1.00 77.38 101 ILE A N 1
ATOM 760 C CA . ILE A 1 101 ? -23.306 12.379 13.832 1.00 77.38 101 ILE A CA 1
ATOM 761 C C . ILE A 1 101 ? -22.682 13.667 14.366 1.00 77.38 101 ILE A C 1
ATOM 763 O O . ILE A 1 101 ? -21.470 13.731 14.585 1.00 77.38 101 ILE A O 1
ATOM 767 N N . LYS A 1 102 ? -23.514 14.692 14.560 1.00 81.00 102 LYS A N 1
ATOM 768 C CA . LYS A 1 102 ? -23.114 15.995 15.103 1.00 81.00 102 LYS A CA 1
ATOM 769 C C . LYS A 1 102 ? -23.707 16.203 16.493 1.00 81.00 102 LYS A C 1
ATOM 771 O O . LYS A 1 102 ? -24.832 15.772 16.744 1.00 81.00 102 LYS A O 1
ATOM 776 N N . LEU A 1 103 ? -22.964 16.869 17.371 1.00 73.25 103 LEU A N 1
ATOM 777 C CA . LEU A 1 103 ? -23.506 17.416 18.614 1.00 73.25 103 LEU A CA 1
ATOM 778 C C . LEU A 1 103 ? -24.401 18.628 18.307 1.00 73.25 103 LEU A C 1
ATOM 780 O O . LEU A 1 103 ? -24.388 19.172 17.201 1.00 73.25 103 LEU A O 1
ATOM 784 N N . GLY A 1 104 ? -25.199 19.050 19.293 1.00 68.94 104 GLY A N 1
ATOM 785 C CA . GLY A 1 104 ? -26.121 20.187 19.160 1.00 68.94 104 GLY A CA 1
ATOM 786 C C . GLY A 1 104 ? -25.441 21.531 18.862 1.00 68.94 104 GLY A C 1
ATOM 787 O O . GLY A 1 104 ? -26.103 22.458 18.409 1.00 68.94 104 GLY A O 1
ATOM 788 N N . ASP A 1 105 ? -24.130 21.620 19.069 1.00 74.12 105 ASP A N 1
ATOM 789 C CA . ASP A 1 105 ? -23.265 22.759 18.745 1.00 74.12 105 ASP A CA 1
ATOM 790 C C . ASP A 1 105 ? -22.707 22.718 17.303 1.00 74.12 105 ASP A C 1
ATOM 792 O O . ASP A 1 105 ? -22.025 23.646 16.875 1.00 74.12 105 ASP A O 1
ATOM 796 N N . GLY A 1 106 ? -23.006 21.665 16.533 1.00 68.44 106 GLY A N 1
ATOM 797 C CA . GLY A 1 106 ? -22.539 21.475 15.157 1.00 68.44 106 GLY A CA 1
ATOM 798 C C . GLY A 1 106 ? -21.229 20.692 15.026 1.00 68.44 106 GLY A C 1
ATOM 799 O O . GLY A 1 106 ? -20.851 20.349 13.899 1.00 68.44 106 GLY A O 1
ATOM 800 N N . THR A 1 107 ? -20.581 20.346 16.140 1.00 73.56 107 THR A N 1
ATOM 801 C CA . THR A 1 107 ? -19.324 19.591 16.169 1.00 73.56 107 THR A CA 1
ATOM 802 C C . THR A 1 107 ? -19.544 18.158 15.682 1.00 73.56 107 THR A C 1
ATOM 804 O O . THR A 1 107 ? -20.440 17.458 16.158 1.00 73.56 107 THR A O 1
ATOM 807 N N . VAL A 1 108 ? -18.738 17.689 14.721 1.00 73.44 108 VAL A N 1
ATOM 808 C CA . VAL A 1 108 ? -18.845 16.318 14.187 1.00 73.44 108 VAL A CA 1
ATOM 809 C C . VAL A 1 108 ? -18.198 15.333 15.159 1.00 73.44 108 VAL A C 1
ATOM 811 O O . VAL A 1 108 ? -16.976 15.264 15.273 1.00 73.44 108 VAL A O 1
ATOM 814 N N . LEU A 1 109 ? -19.023 14.523 15.818 1.00 78.44 109 LEU A N 1
ATOM 815 C CA . LEU A 1 109 ? -18.575 13.501 16.763 1.00 78.44 109 LEU A CA 1
ATOM 816 C C . LEU A 1 109 ? -18.087 12.241 16.051 1.00 78.44 109 LEU A C 1
ATOM 818 O O . LEU A 1 109 ? -17.035 11.683 16.379 1.00 78.44 109 LEU A O 1
ATOM 822 N N . ALA A 1 110 ? -18.874 11.775 15.081 1.00 81.12 110 ALA A N 1
ATOM 823 C CA . ALA A 1 110 ? -18.632 10.511 14.410 1.00 81.12 110 ALA A CA 1
ATOM 824 C C . ALA A 1 110 ? -19.140 10.510 12.968 1.00 81.12 110 ALA A C 1
ATOM 826 O O . ALA A 1 110 ? -20.134 11.149 12.634 1.00 81.12 110 ALA A O 1
ATOM 827 N N . GLU A 1 111 ? -18.489 9.722 12.128 1.00 81.44 111 GLU A N 1
ATOM 828 C CA . GLU A 1 111 ? -18.934 9.380 10.785 1.00 81.44 111 GLU A CA 1
ATOM 829 C C . GLU A 1 111 ? -19.277 7.894 10.758 1.00 81.44 111 GLU A C 1
ATOM 831 O O . GLU A 1 111 ? -18.436 7.051 11.072 1.00 81.44 111 GLU A O 1
ATOM 836 N N . VAL A 1 112 ? -20.500 7.556 10.370 1.00 79.88 112 VAL A N 1
ATOM 837 C CA . VAL A 1 112 ? -20.907 6.169 10.162 1.00 79.88 112 VAL A CA 1
ATOM 838 C C . VAL A 1 112 ? -20.879 5.879 8.671 1.00 79.88 112 VAL A C 1
ATOM 840 O O . VAL A 1 112 ? -21.533 6.556 7.877 1.00 79.88 112 VAL A O 1
ATOM 843 N N . LYS A 1 113 ? -20.103 4.867 8.294 1.00 77.94 113 LYS A N 1
ATOM 844 C CA . LYS A 1 113 ? -20.000 4.373 6.928 1.00 77.94 113 LYS A CA 1
ATOM 845 C C . LYS A 1 113 ? -20.468 2.931 6.874 1.00 77.94 113 LYS A C 1
ATOM 847 O O . LYS A 1 113 ? -19.901 2.065 7.534 1.00 77.94 113 LYS A O 1
ATOM 85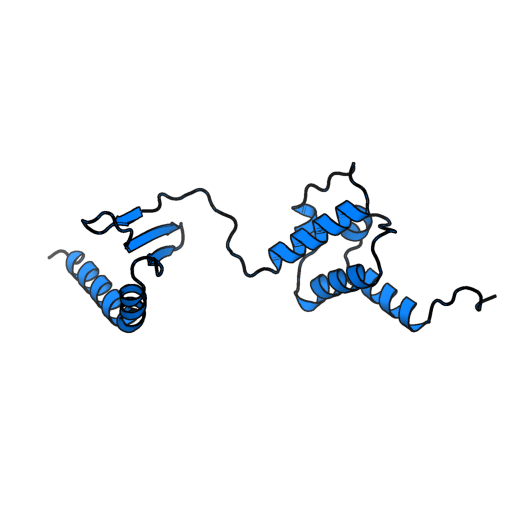2 N N . GLU A 1 114 ? -21.458 2.673 6.039 1.00 72.75 114 GLU A N 1
ATOM 853 C CA . GLU A 1 114 ? -21.927 1.325 5.753 1.00 72.75 114 GLU A CA 1
ATOM 854 C C . GLU A 1 114 ? -21.329 0.815 4.442 1.00 72.75 114 GLU A C 1
ATOM 856 O O . GLU A 1 114 ? -21.196 1.542 3.457 1.00 72.75 114 GLU A O 1
ATOM 861 N N . THR A 1 115 ? -20.941 -0.452 4.437 1.00 72.88 115 THR A N 1
ATOM 862 C CA . THR A 1 115 ? -20.490 -1.186 3.256 1.00 72.88 115 THR A CA 1
ATOM 863 C C . THR A 1 115 ? -21.256 -2.499 3.176 1.00 72.88 115 THR A C 1
ATOM 865 O O . THR A 1 115 ? -21.794 -2.959 4.179 1.00 72.88 115 THR A O 1
ATOM 868 N N . ALA A 1 116 ? -21.219 -3.174 2.024 1.00 68.75 116 ALA A N 1
ATOM 869 C CA . ALA A 1 116 ? -21.897 -4.462 1.829 1.00 68.75 116 ALA A CA 1
ATOM 870 C C . ALA A 1 116 ? -21.489 -5.572 2.825 1.00 68.75 116 ALA A C 1
ATOM 872 O O . ALA A 1 116 ? -22.141 -6.609 2.877 1.00 68.75 116 ALA A O 1
ATOM 873 N N . ARG A 1 117 ? -20.392 -5.397 3.577 1.00 72.00 117 ARG A N 1
ATOM 874 C CA . ARG A 1 117 ? -19.864 -6.397 4.520 1.00 72.00 117 ARG A CA 1
ATOM 875 C C . ARG A 1 117 ? -19.745 -5.904 5.962 1.00 72.00 117 ARG A C 1
ATOM 877 O O . ARG A 1 117 ? -19.516 -6.725 6.842 1.00 72.00 117 ARG A O 1
ATOM 884 N N . ALA A 1 118 ? -19.828 -4.597 6.209 1.00 71.44 118 ALA A N 1
ATOM 885 C CA . ALA A 1 118 ? -19.546 -4.027 7.525 1.00 71.44 118 ALA A CA 1
ATOM 886 C C . ALA A 1 118 ? -20.122 -2.617 7.697 1.00 71.44 118 ALA A C 1
ATOM 888 O O . ALA A 1 118 ? -20.083 -1.809 6.764 1.00 71.44 118 ALA A O 1
ATOM 889 N N . LEU A 1 119 ? -20.535 -2.305 8.928 1.00 77.50 119 LEU A N 1
ATOM 890 C CA . LEU A 1 119 ? -20.823 -0.955 9.408 1.00 77.50 119 LEU A CA 1
ATOM 891 C C . LEU A 1 119 ? -19.612 -0.438 10.199 1.00 77.50 119 LEU A C 1
ATOM 893 O O . LEU A 1 119 ? -19.190 -1.056 11.173 1.00 77.50 119 LEU A O 1
ATOM 897 N N . THR A 1 120 ? -19.031 0.680 9.772 1.00 80.38 120 THR A N 1
ATOM 898 C CA . THR A 1 120 ? -17.866 1.309 10.408 1.00 80.38 120 THR A CA 1
ATOM 899 C C . THR A 1 120 ? -18.270 2.628 11.048 1.00 80.38 120 THR A C 1
ATOM 901 O O . THR A 1 120 ? -18.764 3.517 10.360 1.00 80.38 120 THR A O 1
ATOM 904 N N . VAL A 1 121 ? -18.002 2.785 12.344 1.00 84.50 121 VAL A N 1
ATOM 905 C CA . VAL A 1 121 ? -18.153 4.060 13.057 1.00 84.50 121 VAL A CA 1
ATOM 906 C C . VAL A 1 121 ? -16.771 4.666 13.262 1.00 84.50 121 VAL A C 1
ATOM 908 O O . VAL A 1 121 ? -15.925 4.104 13.957 1.00 84.50 121 VAL A O 1
ATOM 911 N N . LYS A 1 122 ? -16.523 5.813 12.640 1.00 82.69 122 LYS A N 1
ATOM 912 C CA . LYS A 1 122 ? -15.269 6.555 12.737 1.00 82.69 122 LYS A CA 1
ATOM 913 C C . LYS A 1 122 ? -15.464 7.752 13.655 1.00 82.69 122 LYS A C 1
ATOM 915 O O . LYS A 1 122 ? -16.206 8.669 13.333 1.00 82.69 122 LYS A O 1
ATOM 920 N N . LEU A 1 123 ? -14.760 7.756 14.778 1.00 83.81 123 LEU A N 1
ATOM 921 C CA . LEU A 1 123 ? -14.782 8.854 15.745 1.00 83.81 123 LEU A CA 1
ATOM 922 C C . LEU A 1 123 ? -13.697 9.874 15.407 1.00 83.81 123 LEU A C 1
ATOM 924 O O . LEU A 1 123 ? -12.546 9.496 15.160 1.00 83.81 123 LEU A O 1
ATOM 928 N N . SER A 1 124 ? -14.048 11.159 15.404 1.00 76.38 124 SER A N 1
ATOM 929 C CA . SER A 1 124 ? -13.064 12.218 15.178 1.00 76.38 124 SER A CA 1
ATOM 930 C C . SER A 1 124 ? -12.244 12.453 16.445 1.00 76.38 124 SER A C 1
ATOM 932 O O . SER A 1 124 ? -12.726 13.019 17.423 1.00 76.38 124 SER A O 1
ATOM 934 N N . LYS A 1 125 ? -10.968 12.051 16.422 1.00 72.50 125 LYS A N 1
ATOM 935 C CA . LYS A 1 125 ? -10.010 12.396 17.488 1.00 72.50 125 LYS A CA 1
ATOM 936 C C . LYS A 1 125 ? -9.614 13.875 17.492 1.00 72.50 125 LYS A C 1
ATOM 938 O O . LYS A 1 125 ? -9.031 14.313 18.473 1.00 72.50 125 LYS A O 1
ATOM 943 N N . ALA A 1 126 ? -9.879 14.603 16.405 1.00 72.56 126 ALA A N 1
ATOM 944 C CA . ALA A 1 126 ? -9.574 16.029 16.310 1.00 72.56 126 ALA A CA 1
ATOM 945 C C . ALA A 1 126 ? -10.526 16.859 17.180 1.00 72.56 126 ALA A C 1
ATOM 947 O O . ALA A 1 126 ? -10.087 17.766 17.871 1.00 72.56 126 ALA A O 1
ATOM 948 N N . GLU A 1 127 ? -11.805 16.483 17.182 1.00 70.44 127 GLU A N 1
ATOM 949 C CA . GLU A 1 127 ? -12.854 17.207 17.903 1.00 70.44 127 GLU A CA 1
ATOM 950 C C . GLU A 1 127 ? -13.060 16.658 19.323 1.00 70.44 127 GLU A C 1
ATOM 952 O O . GLU A 1 127 ? -13.316 17.415 20.252 1.00 70.44 127 GLU A O 1
ATOM 957 N N . ALA A 1 128 ? -12.929 15.337 19.517 1.00 75.00 128 ALA A N 1
ATOM 958 C CA . ALA A 1 128 ? -13.206 14.694 20.803 1.00 75.00 128 ALA A CA 1
ATOM 959 C C . ALA A 1 128 ? -12.207 13.559 21.126 1.00 75.00 128 ALA A C 1
ATOM 961 O O . ALA A 1 128 ? -12.572 12.375 21.132 1.00 75.00 128 ALA A O 1
ATOM 962 N N . PRO A 1 129 ? -10.928 13.881 21.407 1.00 80.62 129 PRO A N 1
ATOM 963 C CA . PRO A 1 129 ? -9.901 12.880 21.705 1.00 80.62 129 PRO A CA 1
ATOM 964 C C . PRO A 1 129 ? -10.212 12.069 22.971 1.00 80.62 129 PRO A C 1
ATOM 966 O O . PRO A 1 129 ? -10.010 10.852 22.984 1.00 80.62 129 PRO A O 1
ATOM 969 N N . GLU A 1 130 ? -10.751 12.716 24.007 1.00 84.62 130 GLU A N 1
ATOM 970 C CA . GLU A 1 130 ? -11.130 12.067 25.267 1.00 84.62 130 GLU A CA 1
ATOM 971 C C . GLU A 1 130 ? -12.274 11.071 25.066 1.00 84.62 130 GLU A C 1
ATOM 973 O O . GLU A 1 130 ? -12.194 9.936 25.535 1.00 84.62 130 GLU A O 1
ATOM 978 N N . PHE A 1 131 ? -13.294 11.443 24.285 1.00 83.06 131 PHE A N 1
ATOM 979 C CA . PHE A 1 131 ? -14.399 10.545 23.951 1.00 83.06 131 PHE A CA 1
ATOM 980 C C . PHE A 1 131 ? -13.930 9.356 23.112 1.00 83.06 131 PHE A C 1
ATOM 982 O O . PHE A 1 131 ? -14.313 8.221 23.382 1.00 83.06 131 PHE A O 1
ATOM 989 N N . ALA A 1 132 ? -13.050 9.574 22.131 1.00 84.56 132 ALA A N 1
ATOM 990 C CA . ALA A 1 132 ? -12.488 8.484 21.339 1.00 84.56 132 ALA A CA 1
ATOM 991 C C . ALA A 1 132 ? -11.676 7.495 22.199 1.00 84.56 132 ALA A C 1
ATOM 993 O O . ALA A 1 132 ? -11.705 6.287 21.948 1.00 84.56 132 ALA A O 1
ATOM 994 N N . GLN A 1 133 ? -10.962 7.988 23.216 1.00 86.88 133 GLN A N 1
ATOM 995 C CA . GLN A 1 133 ? -10.227 7.142 24.155 1.00 86.88 133 GLN A CA 1
ATOM 996 C C . GLN A 1 133 ? -11.166 6.413 25.123 1.00 86.88 133 GLN A C 1
ATOM 998 O O . GLN A 1 133 ? -11.005 5.212 25.340 1.00 86.88 133 GLN A O 1
ATOM 1003 N N . TRP A 1 134 ? -12.169 7.106 25.663 1.00 90.38 134 TRP A N 1
ATOM 1004 C CA . TRP A 1 134 ? -13.193 6.504 26.512 1.00 90.38 134 TRP A CA 1
ATOM 1005 C C . TRP A 1 134 ? -13.963 5.412 25.762 1.00 90.38 134 TRP A C 1
ATOM 1007 O O . TRP A 1 134 ? -14.083 4.297 26.263 1.00 90.38 134 TRP A O 1
ATOM 1017 N N . MET A 1 135 ? -14.396 5.679 24.527 1.00 89.38 135 MET A N 1
ATOM 1018 C CA . MET A 1 135 ? -15.118 4.714 23.696 1.00 89.38 135 MET A CA 1
ATOM 1019 C C . MET A 1 135 ? -14.263 3.484 23.395 1.00 89.38 135 MET A C 1
ATOM 1021 O O . MET A 1 135 ? -14.775 2.374 23.410 1.00 89.38 135 MET A O 1
ATOM 1025 N N . ARG A 1 136 ? -12.951 3.645 23.175 1.00 87.62 136 ARG A N 1
ATOM 1026 C CA . ARG A 1 136 ? -12.032 2.507 23.030 1.00 87.62 136 ARG A CA 1
ATOM 1027 C C . ARG A 1 136 ? -11.972 1.660 24.303 1.00 87.62 136 ARG A C 1
ATOM 1029 O O . ARG A 1 136 ? -12.011 0.439 24.205 1.00 87.62 136 ARG A O 1
ATOM 1036 N N . ASN A 1 137 ? -11.864 2.293 25.468 1.00 91.81 137 ASN A N 1
ATOM 1037 C CA . ASN A 1 137 ? -11.746 1.591 26.748 1.00 91.81 137 ASN A CA 1
ATOM 1038 C C . ASN A 1 137 ? -13.042 0.864 27.141 1.00 91.81 137 ASN A C 1
ATOM 1040 O O . ASN A 1 137 ? -12.981 -0.151 27.825 1.00 91.81 137 ASN A O 1
ATOM 1044 N N . ASN A 1 138 ? -14.195 1.368 26.694 1.00 90.81 138 ASN A N 1
ATOM 1045 C CA . ASN A 1 138 ? -15.515 0.819 27.010 1.00 90.81 138 ASN A CA 1
ATOM 1046 C C . ASN A 1 138 ? -16.161 0.090 25.817 1.00 90.81 138 ASN A C 1
ATOM 1048 O O . ASN A 1 138 ? -17.332 -0.271 25.887 1.00 90.81 138 ASN A O 1
ATOM 1052 N N . ALA A 1 139 ? -15.422 -0.124 24.719 1.00 87.31 139 ALA A N 1
ATOM 1053 C CA . ALA A 1 139 ? -15.980 -0.600 23.451 1.00 87.31 139 ALA A CA 1
ATOM 1054 C C . ALA A 1 139 ? -16.728 -1.927 23.596 1.00 87.31 139 ALA A C 1
ATOM 1056 O O . ALA A 1 139 ? -17.837 -2.059 23.091 1.00 87.31 139 ALA A O 1
ATOM 1057 N N . ASP A 1 140 ? -16.127 -2.886 24.297 1.00 86.31 140 ASP A N 1
ATOM 1058 C CA . ASP A 1 140 ? -16.694 -4.217 24.506 1.00 86.31 140 ASP A CA 1
ATOM 1059 C C . ASP A 1 140 ? -18.024 -4.157 25.276 1.00 86.31 140 ASP A C 1
ATOM 1061 O O . ASP A 1 140 ? -19.055 -4.625 24.788 1.00 86.31 140 ASP A O 1
ATOM 1065 N N . ALA A 1 141 ? -18.023 -3.481 26.428 1.00 90.31 141 ALA A N 1
ATOM 1066 C CA . ALA A 1 141 ? -19.199 -3.347 27.281 1.00 90.31 141 ALA A CA 1
ATOM 1067 C C . ALA A 1 141 ? -20.336 -2.575 26.592 1.00 90.31 141 ALA A C 1
ATOM 1069 O O . ALA A 1 141 ? -21.487 -3.013 26.610 1.00 90.31 141 ALA A O 1
ATOM 1070 N N . GLU A 1 142 ? -20.030 -1.449 25.945 1.00 90.50 142 GLU A N 1
ATOM 1071 C CA . GLU A 1 142 ? -21.040 -0.612 25.293 1.00 90.50 142 GLU A CA 1
ATOM 1072 C C . GLU A 1 142 ? -21.611 -1.265 24.028 1.00 90.50 142 GLU A C 1
ATOM 1074 O O . GLU A 1 142 ? -22.822 -1.214 23.806 1.00 90.50 142 GLU A O 1
ATOM 1079 N N . LEU A 1 143 ? -20.785 -1.926 23.207 1.00 89.25 143 LEU A N 1
ATOM 1080 C CA . LEU A 1 143 ? -21.284 -2.652 22.033 1.00 89.25 143 LEU A CA 1
ATOM 1081 C C . LEU A 1 143 ? -22.142 -3.850 22.440 1.00 89.25 143 LEU A C 1
ATOM 1083 O O . LEU A 1 143 ? -23.194 -4.068 21.836 1.00 89.25 143 LEU A O 1
ATOM 1087 N N . THR A 1 144 ? -21.740 -4.580 23.482 1.00 88.75 144 THR A N 1
ATOM 1088 C CA . THR A 1 144 ? -22.531 -5.689 24.032 1.00 88.75 144 THR A CA 1
ATOM 1089 C C . THR A 1 144 ? -23.873 -5.185 24.550 1.00 88.75 144 THR A C 1
ATOM 1091 O O . THR A 1 144 ? -24.920 -5.683 24.137 1.00 88.75 144 THR A O 1
ATOM 1094 N N . ARG A 1 145 ? -23.871 -4.113 25.350 1.00 92.88 145 ARG A N 1
ATOM 1095 C CA . ARG A 1 145 ? -25.093 -3.466 25.843 1.00 92.88 145 ARG A CA 1
ATOM 1096 C C . ARG A 1 145 ? -26.016 -3.025 24.702 1.00 92.88 145 ARG A C 1
ATOM 1098 O O . ARG A 1 145 ? -27.228 -3.229 24.777 1.00 92.88 145 ARG A O 1
ATOM 1105 N N . LEU A 1 146 ? -25.474 -2.397 23.654 1.00 91.06 146 LEU A N 1
ATOM 1106 C CA . LEU A 1 146 ? -26.253 -1.969 22.486 1.00 91.06 146 LEU A CA 1
ATOM 1107 C C . LEU A 1 146 ? -26.864 -3.164 21.747 1.00 91.06 146 LEU A C 1
ATOM 1109 O O . LEU A 1 146 ? -28.030 -3.105 21.346 1.00 91.06 146 LEU A O 1
ATOM 1113 N N . TYR A 1 147 ? -26.104 -4.249 21.600 1.00 87.62 147 TYR A N 1
ATOM 1114 C CA . TYR A 1 147 ? -26.574 -5.481 20.977 1.00 87.62 147 TYR A CA 1
ATOM 1115 C C . TYR A 1 147 ? -27.709 -6.131 21.782 1.00 87.62 147 TYR A C 1
ATOM 1117 O O . TYR A 1 147 ? -28.755 -6.453 21.216 1.00 87.62 147 TYR A O 1
ATOM 1125 N N . GLU A 1 148 ? -27.560 -6.250 23.101 1.00 91.44 148 GLU A N 1
ATOM 1126 C CA . GLU A 1 148 ? -28.584 -6.802 23.997 1.00 91.44 148 GLU A CA 1
ATOM 1127 C C . GLU A 1 148 ? -29.861 -5.953 24.017 1.00 91.44 148 GLU A C 1
ATOM 1129 O O . GLU A 1 148 ? -30.975 -6.484 23.948 1.00 91.44 148 GLU A O 1
ATOM 1134 N N . ALA A 1 149 ? -29.724 -4.624 24.058 1.00 90.19 149 ALA A N 1
ATOM 1135 C CA . ALA A 1 149 ? -30.856 -3.705 24.003 1.00 90.19 149 ALA A CA 1
ATOM 1136 C C . ALA A 1 149 ? -31.613 -3.820 22.671 1.00 90.19 149 ALA A C 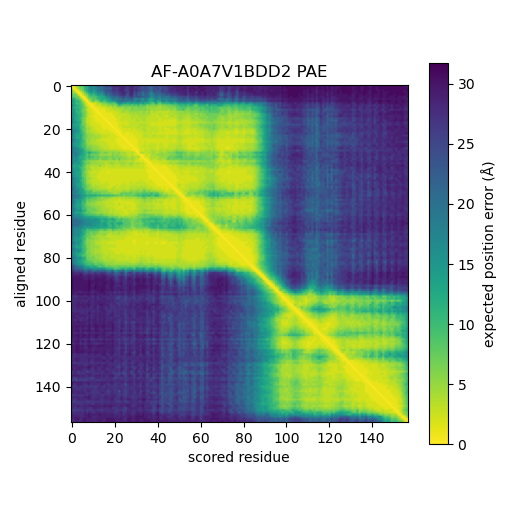1
ATOM 1138 O O . ALA A 1 149 ? -32.848 -3.825 22.649 1.00 90.19 149 ALA A O 1
ATOM 1139 N N . TRP A 1 150 ? -30.889 -3.946 21.556 1.00 92.50 150 TRP A N 1
ATOM 1140 C CA . TRP A 1 150 ? -31.484 -4.194 20.245 1.00 92.50 150 TRP A CA 1
ATOM 1141 C C . TRP A 1 150 ? -32.181 -5.558 20.183 1.00 92.50 150 TRP A C 1
ATOM 1143 O O . TRP A 1 150 ? -33.319 -5.637 19.719 1.00 92.50 150 TRP A O 1
ATOM 1153 N N . GLN A 1 151 ? -31.553 -6.618 20.698 1.00 89.31 151 GLN A N 1
ATOM 1154 C CA . GLN A 1 151 ? -32.133 -7.962 20.726 1.00 89.31 151 GLN A CA 1
ATOM 1155 C C . GLN A 1 151 ? -33.415 -8.006 21.568 1.00 89.31 151 GLN A C 1
ATOM 1157 O O . GLN A 1 151 ? -34.401 -8.619 21.158 1.00 89.31 151 GLN A O 1
ATOM 1162 N N . SER A 1 152 ? -33.430 -7.308 22.705 1.00 87.44 152 SER A N 1
ATOM 1163 C CA . SER A 1 152 ? -34.593 -7.212 23.595 1.00 87.44 152 SER A CA 1
ATOM 1164 C C . SER A 1 152 ? -35.773 -6.498 22.934 1.00 87.44 152 SER A C 1
ATOM 1166 O O . SER A 1 152 ? -36.909 -6.916 23.109 1.00 87.44 152 SER A O 1
ATOM 1168 N N . LYS A 1 153 ? -35.519 -5.479 22.101 1.00 83.56 153 LYS A N 1
ATOM 1169 C CA . LYS A 1 153 ? -36.563 -4.814 21.298 1.00 83.56 153 LYS A CA 1
ATOM 1170 C C . LYS A 1 153 ? -37.063 -5.653 20.116 1.00 83.56 153 LYS A C 1
ATOM 1172 O O . LYS A 1 153 ? -38.085 -5.311 19.528 1.00 83.56 153 LYS A O 1
ATOM 1177 N N . ARG A 1 154 ? -36.330 -6.704 19.727 1.00 79.25 154 ARG A N 1
ATOM 1178 C CA . ARG A 1 154 ? -36.671 -7.592 18.603 1.00 79.25 154 ARG A CA 1
ATOM 1179 C C . ARG A 1 154 ? -37.396 -8.864 19.006 1.00 79.25 154 ARG A C 1
ATOM 1181 O O . ARG A 1 154 ? -37.915 -9.518 18.109 1.00 79.25 154 ARG A O 1
ATOM 1188 N N . LYS A 1 155 ? -37.418 -9.237 20.286 1.00 53.72 155 LYS A N 1
ATOM 1189 C CA . LYS A 1 155 ? -38.352 -10.259 20.760 1.00 53.72 155 LYS A CA 1
ATOM 1190 C C . LYS A 1 155 ? -39.728 -9.593 20.844 1.00 53.72 155 LYS A C 1
ATOM 1192 O O . LYS A 1 155 ? -39.896 -8.744 21.717 1.00 53.72 155 LYS A O 1
ATOM 1197 N N . PRO A 1 156 ? -40.665 -9.887 19.923 1.00 52.84 156 PRO A N 1
ATOM 1198 C CA . PRO A 1 156 ? -42.049 -9.557 20.195 1.00 52.84 156 PRO A CA 1
ATOM 1199 C C . PRO A 1 156 ? -42.480 -10.417 21.390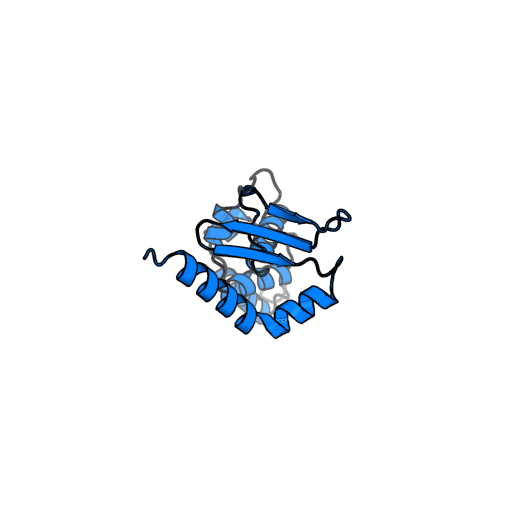 1.00 52.84 156 PRO A C 1
ATOM 1201 O O . PRO A 1 156 ? -41.969 -11.528 21.565 1.00 52.84 156 PRO A O 1
ATOM 1204 N N . ASP A 1 157 ? -43.357 -9.867 22.219 1.00 43.00 157 ASP A N 1
ATOM 1205 C CA . ASP A 1 157 ? -44.238 -10.681 23.060 1.00 43.00 157 ASP A CA 1
ATOM 1206 C C . ASP A 1 157 ? -45.006 -11.677 22.166 1.00 43.00 157 ASP A C 1
ATOM 1208 O O . ASP A 1 157 ? -45.464 -11.240 21.077 1.00 43.00 157 ASP A O 1
#

Organism: NCBI:txid335975

Sequence (157 aa):
ILDALAVDKPMLSRMTKVARSIPKSVIEQIGSAHGIGRRRWEELADQSLNDSIDLEQVTAALELDATKSPDDRFSMICDAVSQVLKPKATSKPVPSPTLSIKLGDGTVLAEVKETARALTVKLSKAEAPEFAQWMRNNADAELTRLYEAWQSKRKPD

Secondary structure (DSSP, 8-state):
--SSS---HHHHHHHHHHHHHS-HHHHHHH---TTS-HHHHHHHHHHHHHS---HHHHHHHS---TTS-HHHHHHHHHHHHHHHHS------------EEEE-TTS-EEEEEEEETTEEEEEE-TTT-HHHHHHHHHTHHHHHHHHHHHHHHHHS--

Radius of gyration: 26.2 Å; Cα contacts (8 Å, |Δi|>4): 120; chains: 1; bounding box: 84×37×54 Å

pLDDT: mean 77.38, std 13.56, range [39.19, 92.88]